Protein AF-A0A354T7E2-F1 (afdb_monomer_lite)

pLDDT: mean 73.15, std 17.63, range [40.5, 95.31]

Radius of gyration: 14.92 Å; chains: 1; bounding box: 44×39×26 Å

Foldseek 3Di:
DDDDQPPPDDLQNQLVLLVVQCVVVVHDLCRSCVVLVHDSVVNVCSNVSVDDDDDPSNVVSCCVSVDPDPDPDPPPPPDD

Secondary structure (DSSP, 8-state):
-----STT--HHHHHHHHHHHHHHTT--HHHHHHHTTS-HHHHHHHHTTS----THHHHHHHHHHH-----S--------

Sequence (80 aa):
MPMKLPKGVTPRKFARALQEWREKKAFSQRDAAEFLGISKRTLENWEQERATPRGYAVVALLQLITQPRGPATSTHRQKR

Structure (mmCIF, N/CA/C/O backbone):
data_AF-A0A354T7E2-F1
#
_entry.id   AF-A0A354T7E2-F1
#
loop_
_atom_site.group_PDB
_atom_site.id
_atom_site.type_symbol
_atom_site.label_atom_id
_atom_site.label_alt_id
_atom_site.label_comp_id
_atom_site.label_asym_id
_atom_site.label_entity_id
_atom_site.label_seq_id
_atom_site.pdbx_PDB_ins_code
_atom_site.Cartn_x
_atom_site.Cartn_y
_atom_site.Cartn_z
_atom_site.occupancy
_atom_site.B_iso_or_equiv
_atom_site.auth_seq_id
_atom_site.auth_comp_id
_atom_site.auth_asym_id
_atom_site.auth_atom_id
_atom_site.pdbx_PDB_model_num
ATOM 1 N N . MET A 1 1 ? 5.945 -17.418 -14.972 1.00 41.72 1 MET A N 1
ATOM 2 C CA . MET A 1 1 ? 6.401 -16.211 -15.701 1.00 41.72 1 MET A CA 1
ATOM 3 C C . MET A 1 1 ? 6.429 -15.015 -14.748 1.00 41.72 1 MET A C 1
ATOM 5 O O . MET A 1 1 ? 5.364 -14.680 -14.237 1.00 41.72 1 MET A O 1
ATOM 9 N N . PRO A 1 2 ? 7.580 -14.387 -14.437 1.00 47.75 2 PRO A N 1
ATOM 10 C CA . PRO A 1 2 ? 7.601 -13.214 -13.568 1.00 47.75 2 PRO A CA 1
ATOM 11 C C . PRO A 1 2 ? 7.312 -11.963 -14.406 1.00 47.75 2 PRO A C 1
ATOM 13 O O . PRO A 1 2 ? 8.214 -11.386 -15.011 1.00 47.75 2 PRO A O 1
ATOM 16 N N . MET A 1 3 ? 6.047 -11.547 -14.483 1.00 45.25 3 MET A N 1
ATOM 17 C CA . MET A 1 3 ? 5.731 -10.234 -15.050 1.00 45.25 3 MET A CA 1
ATOM 18 C C . MET A 1 3 ? 6.123 -9.146 -14.046 1.00 45.25 3 MET A C 1
ATOM 20 O O . MET A 1 3 ? 5.662 -9.134 -12.904 1.00 45.25 3 MET A O 1
ATOM 24 N N . LYS A 1 4 ? 7.054 -8.298 -14.491 1.00 54.84 4 LYS A N 1
ATOM 25 C CA . LYS A 1 4 ? 7.745 -7.247 -13.738 1.00 54.84 4 LYS A CA 1
ATOM 26 C C . LYS A 1 4 ? 6.885 -5.986 -13.632 1.00 54.84 4 LYS A C 1
ATOM 28 O O . LYS A 1 4 ? 6.049 -5.722 -14.493 1.00 54.84 4 LYS A O 1
ATOM 33 N N . LEU A 1 5 ? 7.152 -5.193 -12.593 1.00 59.75 5 LEU A N 1
ATOM 34 C CA . LEU A 1 5 ? 6.724 -3.795 -12.491 1.00 59.75 5 LEU A CA 1
ATOM 35 C C . LEU A 1 5 ? 6.991 -3.038 -13.815 1.00 59.75 5 LEU A C 1
ATOM 37 O O . LEU A 1 5 ? 7.938 -3.392 -14.529 1.00 59.75 5 LEU A O 1
ATOM 41 N N . PRO A 1 6 ? 6.203 -1.993 -14.143 1.00 62.78 6 PRO A N 1
ATOM 42 C CA . PRO A 1 6 ? 6.465 -1.136 -15.297 1.00 62.78 6 PRO A CA 1
ATOM 43 C C . PRO A 1 6 ? 7.924 -0.668 -15.319 1.00 62.78 6 PRO A C 1
ATOM 45 O O . PRO A 1 6 ? 8.512 -0.401 -14.266 1.00 62.78 6 PRO A O 1
ATOM 48 N N . LYS A 1 7 ? 8.520 -0.571 -16.516 1.00 56.97 7 LYS A N 1
ATOM 49 C CA . LYS A 1 7 ? 9.920 -0.149 -16.677 1.00 56.97 7 LYS A CA 1
ATOM 50 C C . LYS A 1 7 ? 10.139 1.185 -15.942 1.00 56.97 7 LYS A C 1
ATOM 52 O O . LYS A 1 7 ? 9.484 2.171 -16.256 1.00 56.97 7 LYS A O 1
ATOM 57 N N . GLY A 1 8 ? 11.033 1.189 -14.947 1.00 61.03 8 GLY A N 1
ATOM 58 C CA . GLY A 1 8 ? 11.363 2.367 -14.129 1.00 61.03 8 GLY A CA 1
ATOM 59 C C . GLY A 1 8 ? 10.784 2.390 -12.705 1.00 61.03 8 GLY A C 1
ATOM 60 O O . GLY A 1 8 ? 11.185 3.245 -11.914 1.00 61.03 8 GLY A O 1
ATOM 61 N N . VAL A 1 9 ? 9.902 1.454 -12.328 1.00 68.19 9 VAL A N 1
ATOM 62 C CA . VAL A 1 9 ? 9.425 1.309 -10.939 1.00 68.19 9 VAL A CA 1
ATOM 63 C C . VAL A 1 9 ? 10.132 0.131 -10.272 1.00 68.19 9 VAL A C 1
ATOM 65 O O . VAL A 1 9 ? 9.932 -1.022 -10.647 1.00 68.19 9 VAL A O 1
ATOM 68 N N . THR A 1 10 ? 10.970 0.413 -9.275 1.00 80.75 10 THR A N 1
ATOM 69 C CA . THR A 1 10 ? 11.620 -0.622 -8.458 1.00 80.75 10 THR A CA 1
ATOM 70 C C . THR A 1 10 ? 10.699 -1.073 -7.316 1.00 80.75 10 THR A C 1
ATOM 72 O O . THR A 1 10 ? 9.883 -0.267 -6.855 1.00 80.75 10 THR A O 1
ATOM 75 N N . PRO A 1 11 ? 10.827 -2.322 -6.815 1.00 80.88 11 PRO A N 1
ATOM 76 C CA . PRO A 1 11 ? 10.066 -2.800 -5.654 1.00 80.88 11 PRO A CA 1
ATOM 77 C C . PRO A 1 11 ? 10.169 -1.851 -4.456 1.00 80.88 11 PRO A C 1
ATOM 79 O O . PRO A 1 11 ? 9.150 -1.455 -3.903 1.00 80.88 11 PRO A O 1
ATOM 82 N N . ARG A 1 12 ? 11.380 -1.370 -4.162 1.00 85.19 12 ARG A N 1
ATOM 83 C CA . ARG A 1 12 ? 11.647 -0.363 -3.130 1.00 85.19 12 ARG A CA 1
ATOM 84 C C . ARG A 1 12 ? 10.873 0.937 -3.313 1.00 85.19 12 ARG A C 1
ATOM 86 O O . ARG A 1 12 ? 10.292 1.457 -2.365 1.00 85.19 12 ARG A O 1
ATOM 93 N N . LYS A 1 13 ? 10.860 1.485 -4.533 1.00 82.25 13 LYS A N 1
ATOM 94 C CA . LYS A 1 13 ? 10.142 2.735 -4.828 1.00 82.25 13 LYS A CA 1
ATOM 95 C C . LYS A 1 13 ? 8.632 2.547 -4.677 1.00 82.25 13 LYS A C 1
ATOM 97 O O . LYS A 1 13 ? 7.962 3.442 -4.175 1.00 82.25 13 LYS A O 1
ATOM 102 N N . PHE A 1 14 ? 8.118 1.383 -5.069 1.00 83.25 14 PHE A N 1
ATOM 103 C CA . PHE A 1 14 ? 6.718 1.020 -4.873 1.00 83.25 14 PHE A CA 1
ATOM 104 C C . PHE A 1 14 ? 6.363 0.869 -3.386 1.00 83.25 14 PHE A C 1
ATOM 106 O O . PHE A 1 14 ? 5.413 1.497 -2.929 1.00 83.25 14 PHE A O 1
ATOM 113 N N . ALA A 1 15 ? 7.147 0.096 -2.631 1.00 86.94 15 ALA A N 1
ATOM 114 C CA . ALA A 1 15 ? 6.941 -0.132 -1.203 1.00 86.94 15 ALA A CA 1
ATOM 115 C C . ALA A 1 15 ? 6.912 1.186 -0.421 1.00 86.94 15 ALA A C 1
ATOM 117 O O . ALA A 1 15 ? 5.992 1.435 0.355 1.00 86.94 15 ALA A O 1
ATOM 118 N N . ARG A 1 16 ? 7.868 2.075 -0.707 1.00 87.50 16 ARG A N 1
ATOM 119 C CA . ARG A 1 16 ? 7.922 3.408 -0.108 1.00 87.50 16 ARG A CA 1
ATOM 120 C C . ARG A 1 16 ? 6.704 4.261 -0.469 1.00 87.50 16 ARG A C 1
ATOM 122 O O . ARG A 1 16 ? 6.106 4.857 0.417 1.00 87.50 16 ARG A O 1
ATOM 129 N N . ALA A 1 17 ? 6.309 4.303 -1.742 1.00 84.44 17 ALA A N 1
ATOM 130 C CA . ALA A 1 17 ? 5.134 5.069 -2.163 1.00 84.44 17 ALA A CA 1
ATOM 131 C C . ALA A 1 17 ? 3.838 4.557 -1.506 1.00 84.44 17 ALA A C 1
ATOM 133 O O . ALA A 1 17 ? 2.963 5.350 -1.162 1.00 84.44 17 ALA A O 1
ATOM 134 N N . LEU A 1 18 ? 3.731 3.242 -1.299 1.00 86.56 18 LEU A N 1
ATOM 135 C CA . LEU A 1 18 ? 2.602 2.617 -0.613 1.00 86.56 18 LEU A CA 1
ATOM 136 C C . LEU A 1 18 ? 2.550 3.006 0.873 1.00 86.56 18 LEU A C 1
ATOM 138 O O . LEU A 1 18 ? 1.485 3.384 1.360 1.00 86.56 18 LEU A O 1
ATOM 142 N N . GLN A 1 19 ? 3.696 2.987 1.563 1.00 89.81 19 GLN A N 1
ATOM 143 C CA . GLN A 1 19 ? 3.806 3.442 2.954 1.00 89.81 19 GLN A CA 1
ATOM 144 C C . GLN A 1 19 ? 3.463 4.933 3.086 1.00 89.81 19 GLN A C 1
ATOM 146 O O . GLN A 1 19 ? 2.621 5.298 3.901 1.00 89.81 19 GLN A O 1
ATOM 151 N N . GLU A 1 20 ? 4.031 5.787 2.231 1.00 88.88 20 GLU A N 1
ATOM 152 C CA . GLU A 1 20 ? 3.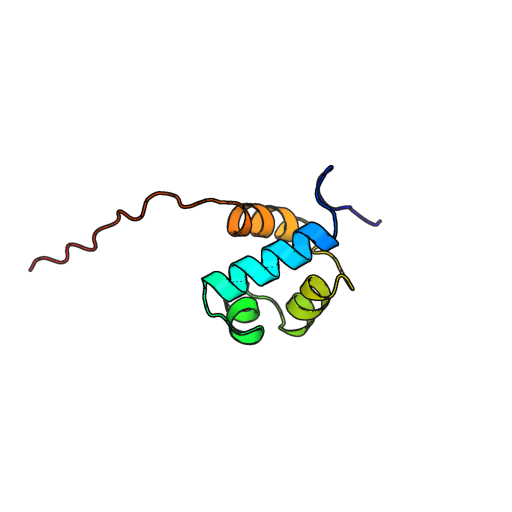769 7.233 2.244 1.00 88.88 20 GLU A CA 1
ATOM 153 C C . GLU A 1 20 ? 2.291 7.556 1.977 1.00 88.88 20 GLU A C 1
ATOM 155 O O . GLU A 1 20 ? 1.725 8.465 2.585 1.00 88.88 20 GLU A O 1
ATOM 160 N N . TRP A 1 21 ? 1.637 6.828 1.068 1.00 89.12 21 TRP A N 1
ATOM 161 C CA . TRP A 1 21 ? 0.198 6.967 0.834 1.00 89.12 21 TRP A CA 1
ATOM 162 C C . TRP A 1 21 ? -0.619 6.586 2.069 1.00 89.12 21 TRP A C 1
ATOM 164 O O . TRP A 1 21 ? -1.531 7.324 2.451 1.00 89.12 21 TRP A O 1
ATOM 174 N N . ARG A 1 22 ? -0.268 5.467 2.712 1.00 91.44 22 ARG A N 1
ATOM 175 C CA . ARG A 1 22 ? -0.933 4.982 3.922 1.00 91.44 22 ARG A CA 1
ATOM 176 C C . ARG A 1 22 ? -0.809 5.999 5.059 1.00 91.44 22 ARG A C 1
ATOM 178 O O . ARG A 1 22 ? -1.808 6.335 5.690 1.00 91.44 22 ARG A O 1
ATOM 185 N N . GLU A 1 23 ? 0.387 6.540 5.270 1.00 90.56 23 GLU A N 1
ATOM 186 C CA . GLU A 1 23 ? 0.662 7.570 6.277 1.00 90.56 23 GLU A CA 1
ATOM 187 C C . GLU A 1 23 ? -0.097 8.871 5.999 1.00 90.56 23 GLU A C 1
ATOM 189 O O . GLU A 1 23 ? -0.747 9.403 6.896 1.00 90.56 23 GLU A O 1
ATOM 194 N N . LYS A 1 24 ? -0.117 9.345 4.745 1.00 89.25 24 LYS A N 1
ATOM 195 C CA . LYS A 1 24 ? -0.896 10.534 4.342 1.00 89.25 24 LYS A CA 1
ATOM 196 C C . LYS A 1 24 ? -2.397 10.380 4.585 1.00 89.25 24 LYS A C 1
ATOM 198 O O . LYS A 1 24 ? -3.093 11.378 4.757 1.00 89.25 24 LYS A O 1
ATOM 203 N N . LYS A 1 25 ? -2.904 9.148 4.551 1.00 87.25 25 LYS A N 1
ATOM 204 C CA . LYS A 1 25 ? -4.304 8.811 4.833 1.00 87.25 25 LYS A CA 1
ATOM 205 C C . LYS A 1 25 ? -4.558 8.458 6.302 1.00 87.25 25 LYS A C 1
ATOM 207 O O . LYS A 1 25 ? -5.704 8.193 6.642 1.00 87.25 25 LYS A O 1
ATOM 212 N N . ALA A 1 26 ? -3.524 8.470 7.148 1.00 94.06 26 ALA A N 1
ATOM 213 C CA . ALA A 1 26 ? -3.570 8.005 8.535 1.00 94.06 26 ALA A CA 1
ATOM 214 C C . ALA A 1 26 ? -4.120 6.572 8.682 1.00 94.06 26 ALA A C 1
ATOM 216 O O . ALA A 1 26 ? -4.758 6.233 9.675 1.00 94.06 26 ALA A O 1
ATOM 217 N N . PHE A 1 27 ? -3.874 5.720 7.686 1.00 93.31 27 PHE A N 1
ATOM 218 C CA . PHE A 1 27 ? -4.347 4.341 7.681 1.00 93.31 27 PHE A CA 1
ATOM 219 C C . PHE A 1 27 ? -3.378 3.416 8.425 1.00 93.31 27 PHE A C 1
ATOM 221 O O . PHE A 1 27 ? -2.152 3.473 8.264 1.00 93.31 27 PHE A O 1
ATOM 228 N N . SER A 1 28 ? -3.923 2.481 9.202 1.00 95.31 28 SER A N 1
ATOM 229 C CA . SER A 1 28 ? -3.168 1.299 9.606 1.00 95.31 28 SER A CA 1
ATOM 230 C C . SER A 1 28 ? -2.973 0.361 8.408 1.00 95.31 28 SER A C 1
ATOM 232 O O . SER A 1 28 ? -3.605 0.506 7.360 1.00 95.31 28 SER A O 1
ATOM 234 N N . GLN A 1 29 ? -2.105 -0.646 8.541 1.00 93.69 29 GLN A N 1
ATOM 235 C CA . GLN A 1 29 ? -1.984 -1.684 7.509 1.00 93.69 29 GLN A CA 1
ATOM 236 C C . GLN A 1 29 ? -3.301 -2.442 7.278 1.00 93.69 29 GLN A C 1
ATOM 238 O O . GLN A 1 29 ? -3.522 -2.954 6.186 1.00 93.69 29 GLN A O 1
ATOM 243 N N . ARG A 1 30 ? -4.169 -2.557 8.295 1.00 93.44 30 ARG A N 1
ATOM 244 C CA . ARG A 1 30 ? -5.480 -3.200 8.128 1.00 93.44 30 ARG A CA 1
ATOM 245 C C . ARG A 1 30 ? -6.415 -2.305 7.328 1.00 93.44 30 ARG A C 1
ATOM 247 O O . ARG A 1 30 ? -6.938 -2.781 6.331 1.00 93.44 30 ARG A O 1
ATOM 254 N N . ASP A 1 31 ? -6.516 -1.028 7.688 1.00 92.25 31 ASP A N 1
ATOM 255 C CA . ASP A 1 31 ? -7.408 -0.075 7.008 1.00 92.25 31 ASP A CA 1
ATOM 256 C C . ASP A 1 31 ? -7.007 0.101 5.542 1.00 92.25 31 ASP A C 1
ATOM 258 O O . ASP A 1 31 ? -7.845 0.089 4.647 1.00 92.25 31 ASP A O 1
ATOM 262 N N . ALA A 1 32 ? -5.701 0.190 5.274 1.00 89.19 32 ALA A N 1
ATOM 263 C CA . ALA A 1 32 ? -5.176 0.248 3.916 1.00 89.19 32 ALA A CA 1
ATOM 264 C C . ALA A 1 32 ? -5.479 -1.027 3.117 1.00 89.19 32 ALA A C 1
ATOM 266 O O . ALA A 1 32 ? -5.833 -0.947 1.944 1.00 89.19 32 ALA A O 1
ATOM 267 N N . ALA A 1 33 ? -5.336 -2.203 3.730 1.00 89.75 33 ALA A N 1
ATOM 268 C CA . ALA A 1 33 ? -5.626 -3.465 3.062 1.00 89.75 33 ALA A CA 1
ATOM 269 C C . ALA A 1 33 ? -7.126 -3.622 2.768 1.00 89.75 33 ALA A C 1
ATOM 271 O O . ALA A 1 33 ? -7.485 -4.020 1.662 1.00 89.75 33 ALA A O 1
ATOM 272 N N . GLU A 1 34 ? -7.983 -3.243 3.716 1.00 90.62 34 GLU A N 1
ATOM 273 C CA . GLU A 1 34 ? -9.438 -3.231 3.564 1.00 90.62 34 GLU A CA 1
ATOM 274 C C . GLU A 1 34 ? -9.876 -2.251 2.471 1.00 90.62 34 GLU A C 1
ATOM 276 O O . GLU A 1 34 ? -10.604 -2.637 1.559 1.00 90.62 34 GLU A O 1
ATOM 281 N N . PHE A 1 35 ? -9.334 -1.030 2.480 1.00 86.06 35 PHE A N 1
ATOM 282 C CA . PHE A 1 35 ? -9.582 -0.024 1.445 1.00 86.06 35 PHE A CA 1
ATOM 283 C C . PHE A 1 35 ? -9.203 -0.520 0.042 1.00 86.06 35 PHE A C 1
ATOM 285 O O . PHE A 1 35 ? -9.874 -0.213 -0.940 1.00 86.06 35 PHE A O 1
ATOM 292 N N . LEU A 1 36 ? -8.117 -1.289 -0.061 1.00 82.88 36 LEU A N 1
ATOM 293 C CA . LEU A 1 36 ? -7.630 -1.851 -1.321 1.00 82.88 36 LEU A CA 1
ATOM 294 C C . LEU A 1 36 ? -8.280 -3.197 -1.687 1.00 82.88 36 LEU A C 1
ATOM 296 O O . LEU A 1 36 ? -7.983 -3.730 -2.756 1.00 82.88 36 LEU A O 1
ATOM 300 N N . GLY A 1 37 ? -9.130 -3.763 -0.824 1.00 83.62 37 GLY A N 1
ATOM 301 C CA . GLY A 1 37 ? -9.747 -5.074 -1.036 1.00 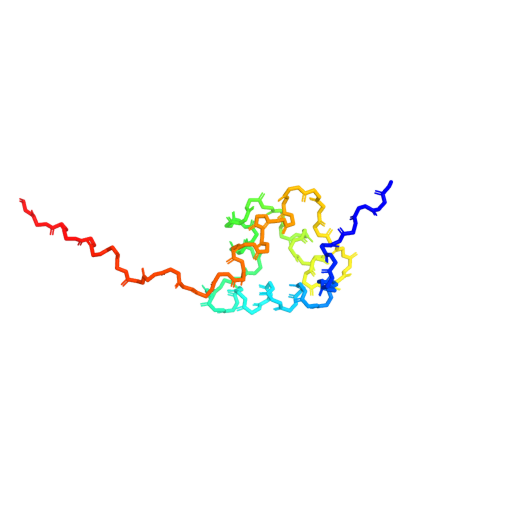83.62 37 GLY A CA 1
ATOM 302 C C . GLY A 1 37 ? -8.745 -6.236 -1.063 1.00 83.62 37 GLY A C 1
ATOM 303 O O . GLY A 1 37 ? -8.963 -7.227 -1.759 1.00 83.62 37 GLY A O 1
ATOM 304 N N . ILE A 1 38 ? -7.624 -6.122 -0.344 1.00 87.12 38 ILE A N 1
ATOM 305 C CA . ILE A 1 38 ? -6.579 -7.154 -0.255 1.00 87.12 38 ILE A CA 1
ATOM 306 C C . ILE A 1 38 ? -6.389 -7.627 1.186 1.00 87.12 38 ILE A C 1
ATOM 308 O O . ILE A 1 38 ? -6.828 -7.001 2.145 1.00 87.12 38 ILE A O 1
ATOM 312 N N . SER A 1 39 ? -5.669 -8.735 1.367 1.00 90.25 39 SER A N 1
ATOM 313 C CA . SER A 1 39 ? -5.297 -9.167 2.715 1.00 90.25 39 SER A CA 1
ATOM 314 C C . SER A 1 39 ? -4.231 -8.246 3.326 1.00 90.25 39 SER A C 1
ATOM 316 O O . SER A 1 39 ? -3.310 -7.799 2.633 1.00 90.25 39 SER A O 1
ATOM 318 N N . LYS A 1 40 ? -4.276 -8.046 4.653 1.00 93.50 40 LYS A N 1
ATOM 319 C CA . LYS A 1 40 ? -3.210 -7.353 5.408 1.00 93.50 40 LYS A CA 1
ATOM 320 C C . LYS A 1 40 ? -1.829 -7.947 5.106 1.00 93.50 40 LYS A C 1
ATOM 322 O O . LYS A 1 40 ? -0.860 -7.217 4.938 1.00 93.50 40 LYS A O 1
ATOM 327 N N . ARG A 1 41 ? -1.744 -9.278 4.999 1.00 91.50 41 ARG A N 1
ATOM 328 C CA . ARG A 1 41 ? -0.499 -10.003 4.703 1.00 91.50 41 ARG A CA 1
ATOM 329 C C . ARG A 1 41 ? 0.050 -9.657 3.315 1.00 91.50 41 ARG A C 1
ATOM 331 O O . ARG A 1 41 ? 1.262 -9.563 3.140 1.00 91.50 41 ARG A O 1
ATOM 338 N N . THR A 1 42 ? -0.829 -9.456 2.333 1.00 89.06 42 THR A N 1
ATOM 339 C CA . THR A 1 42 ? -0.456 -9.003 0.987 1.00 89.06 42 THR A CA 1
ATOM 340 C C . THR A 1 42 ? 0.133 -7.598 1.037 1.00 89.06 42 THR A C 1
ATOM 342 O O . THR A 1 42 ? 1.220 -7.391 0.504 1.00 89.06 42 THR A O 1
ATOM 345 N N . LEU A 1 43 ? -0.542 -6.668 1.724 1.00 89.81 43 LEU A N 1
ATOM 346 C CA . LEU A 1 43 ? -0.055 -5.299 1.908 1.00 89.81 43 LEU A CA 1
ATOM 347 C C . LEU A 1 43 ? 1.316 -5.283 2.603 1.00 89.81 43 LEU A C 1
ATOM 349 O O . LEU A 1 43 ? 2.248 -4.650 2.123 1.00 89.81 43 LEU A O 1
ATOM 353 N N . GLU A 1 44 ? 1.465 -6.039 3.690 1.00 92.00 44 GLU A N 1
ATOM 354 C CA . GLU A 1 44 ? 2.720 -6.141 4.437 1.00 92.00 44 GLU A CA 1
ATOM 355 C C . GLU A 1 44 ? 3.863 -6.694 3.571 1.00 92.00 44 GLU A C 1
ATOM 357 O O . GLU A 1 44 ? 4.966 -6.150 3.572 1.00 92.00 44 GLU A O 1
ATOM 362 N N . ASN A 1 45 ? 3.614 -7.755 2.796 1.00 91.25 45 ASN A N 1
ATOM 363 C CA . ASN A 1 45 ? 4.619 -8.307 1.884 1.00 91.25 45 ASN A CA 1
ATOM 364 C C . ASN A 1 45 ? 5.072 -7.292 0.831 1.00 91.25 45 ASN A C 1
ATOM 366 O O . ASN A 1 45 ? 6.229 -7.326 0.415 1.00 91.25 45 ASN A O 1
ATOM 370 N N . TRP A 1 46 ? 4.171 -6.419 0.390 1.00 89.62 46 TRP A N 1
ATOM 371 C CA . TRP A 1 46 ? 4.489 -5.350 -0.547 1.00 89.62 46 TRP A CA 1
ATOM 372 C C . TRP A 1 46 ? 5.295 -4.231 0.106 1.00 89.62 46 TRP A C 1
ATOM 374 O O . TRP A 1 46 ? 6.307 -3.816 -0.452 1.00 89.62 46 TRP A O 1
ATOM 384 N N . GLU A 1 47 ? 4.896 -3.780 1.295 1.00 89.44 47 GLU A N 1
ATOM 385 C CA . GLU A 1 47 ? 5.623 -2.757 2.056 1.00 89.44 47 GLU A CA 1
ATOM 386 C C . GLU A 1 47 ? 7.022 -3.227 2.493 1.00 89.44 47 GLU A C 1
ATOM 388 O O . GLU A 1 47 ? 7.924 -2.406 2.619 1.00 89.44 47 GLU A O 1
ATOM 393 N N . GLN A 1 48 ? 7.222 -4.531 2.707 1.00 91.25 48 GLN A N 1
ATOM 394 C CA . GLN A 1 48 ? 8.514 -5.133 3.071 1.00 91.25 48 GLN A CA 1
ATOM 395 C C . GLN A 1 48 ? 9.349 -5.572 1.858 1.00 91.25 48 GLN A C 1
ATOM 397 O O . GLN A 1 48 ? 10.350 -6.263 2.031 1.00 91.25 48 GLN A O 1
ATOM 402 N N . GLU A 1 49 ? 8.917 -5.256 0.633 1.00 88.62 49 GLU A N 1
ATOM 403 C CA . GLU A 1 49 ? 9.581 -5.657 -0.619 1.00 88.62 49 GLU A CA 1
ATOM 404 C C . GLU A 1 49 ? 9.703 -7.184 -0.824 1.00 88.62 49 GLU A C 1
ATOM 406 O O . GLU A 1 49 ? 10.353 -7.646 -1.762 1.00 88.62 49 GLU A O 1
ATOM 411 N N . ARG A 1 50 ? 9.037 -7.992 0.013 1.00 85.06 50 ARG A N 1
ATOM 412 C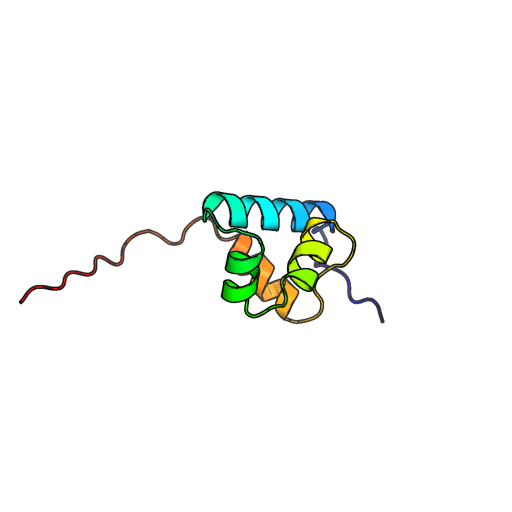 CA . ARG A 1 50 ? 9.032 -9.465 -0.055 1.00 85.06 50 ARG A CA 1
ATOM 413 C C . ARG A 1 50 ? 8.222 -9.988 -1.237 1.00 85.06 50 ARG A C 1
ATOM 415 O O . ARG A 1 50 ? 8.419 -11.120 -1.675 1.00 85.06 50 ARG A O 1
ATOM 422 N N . ALA A 1 51 ? 7.292 -9.184 -1.743 1.00 81.69 51 ALA A N 1
ATOM 423 C CA . ALA A 1 51 ? 6.550 -9.458 -2.961 1.00 81.69 51 ALA A CA 1
ATOM 424 C C . ALA A 1 51 ? 6.228 -8.156 -3.694 1.00 81.69 51 ALA A C 1
ATOM 426 O O . ALA A 1 51 ? 6.133 -7.092 -3.092 1.00 81.69 51 ALA A O 1
ATOM 427 N N . THR A 1 52 ? 5.978 -8.256 -4.995 1.00 71.25 52 THR A N 1
ATOM 428 C CA . THR A 1 52 ? 5.411 -7.163 -5.786 1.00 71.25 52 THR A CA 1
ATOM 429 C C . THR A 1 52 ? 3.989 -7.516 -6.213 1.00 71.25 52 THR A C 1
ATOM 431 O O . THR A 1 52 ? 3.706 -8.700 -6.449 1.00 71.25 52 THR A O 1
ATOM 434 N N . PRO A 1 53 ? 3.086 -6.527 -6.344 1.00 73.06 53 PRO A N 1
ATOM 435 C CA . PRO A 1 53 ? 1.784 -6.758 -6.958 1.00 73.06 53 PRO A CA 1
ATOM 436 C C . PRO A 1 53 ? 1.947 -7.363 -8.361 1.00 73.06 53 PRO A C 1
ATOM 438 O O . PRO A 1 53 ? 2.975 -7.181 -9.020 1.00 73.06 53 PRO A O 1
ATOM 441 N N . ARG A 1 54 ? 0.939 -8.118 -8.810 1.00 74.25 54 ARG A N 1
ATOM 442 C CA . ARG A 1 54 ? 0.920 -8.803 -10.114 1.00 74.25 54 ARG A CA 1
ATOM 443 C C . ARG A 1 54 ? -0.313 -8.374 -10.915 1.00 74.25 54 ARG A C 1
ATOM 445 O O . ARG A 1 54 ? -1.348 -8.069 -10.329 1.00 74.25 54 ARG A O 1
ATOM 452 N N . GLY A 1 55 ? -0.213 -8.386 -12.246 1.00 64.75 55 GLY A N 1
ATOM 453 C CA . GLY A 1 55 ? -1.340 -8.117 -13.151 1.00 64.75 55 GLY A CA 1
ATOM 454 C C . GLY A 1 55 ? -1.910 -6.694 -13.045 1.00 64.75 55 GLY A C 1
ATOM 455 O O . GLY A 1 55 ? -1.199 -5.753 -12.697 1.00 64.75 55 GLY A O 1
ATOM 456 N N . TYR A 1 56 ? -3.205 -6.538 -13.336 1.00 56.41 56 TYR A N 1
ATOM 457 C CA . TYR A 1 56 ? -3.902 -5.241 -13.370 1.00 56.41 56 TYR A CA 1
ATOM 458 C C . TYR A 1 56 ? -3.888 -4.474 -12.036 1.00 56.41 56 TYR A C 1
ATOM 460 O O . TYR A 1 56 ? -3.952 -3.244 -12.039 1.00 56.41 56 TYR A O 1
ATOM 468 N N . ALA A 1 57 ? -3.713 -5.171 -10.906 1.00 61.88 57 ALA A N 1
ATOM 469 C CA . ALA A 1 57 ? -3.606 -4.551 -9.585 1.00 61.88 57 ALA A CA 1
ATOM 470 C C . ALA A 1 57 ? -2.412 -3.584 -9.484 1.00 61.88 57 ALA A C 1
ATOM 472 O O . ALA A 1 57 ? -2.512 -2.553 -8.829 1.00 61.88 57 ALA A O 1
ATOM 473 N N . VAL A 1 58 ? -1.304 -3.867 -10.184 1.00 65.81 58 VAL A N 1
ATOM 474 C CA . VAL A 1 58 ? -0.104 -3.009 -10.214 1.00 65.81 58 VAL A CA 1
ATOM 475 C C . VAL A 1 58 ? -0.420 -1.634 -10.795 1.00 65.81 58 VAL A C 1
ATOM 477 O O . VAL A 1 58 ? 0.003 -0.619 -10.248 1.00 65.81 58 VAL A O 1
ATOM 480 N N . VAL A 1 59 ? -1.158 -1.603 -11.906 1.00 59.41 59 VAL A N 1
ATOM 481 C CA . VAL A 1 59 ? -1.454 -0.374 -12.652 1.00 59.41 59 VAL A CA 1
ATOM 482 C C . VAL A 1 59 ? -2.475 0.470 -11.898 1.00 59.41 59 VAL A C 1
ATOM 484 O O . VAL A 1 59 ? -2.259 1.667 -11.736 1.00 59.41 59 VAL A O 1
ATOM 487 N N . ALA A 1 60 ? -3.535 -0.152 -11.374 1.00 61.28 60 ALA A N 1
ATOM 488 C CA . ALA A 1 60 ? -4.553 0.540 -10.584 1.00 61.28 60 ALA A CA 1
ATOM 489 C C . ALA A 1 60 ? -3.970 1.129 -9.290 1.00 61.28 60 ALA A C 1
ATOM 491 O O . ALA A 1 60 ? -4.230 2.290 -8.975 1.00 61.28 60 ALA A O 1
ATOM 492 N N . LEU A 1 61 ? -3.119 0.367 -8.588 1.00 66.56 61 LEU A N 1
ATOM 493 C CA . LEU A 1 61 ? -2.415 0.865 -7.409 1.00 66.56 61 LEU A CA 1
ATOM 494 C C . LEU A 1 61 ? -1.506 2.024 -7.790 1.00 66.56 61 LEU A C 1
ATOM 496 O O . LEU A 1 61 ? -1.681 3.101 -7.242 1.00 66.56 61 LEU A O 1
ATOM 500 N N . LEU A 1 62 ? -0.608 1.857 -8.767 1.00 64.06 62 LEU A N 1
ATOM 501 C CA . LEU A 1 62 ? 0.298 2.928 -9.195 1.00 64.06 62 LEU A CA 1
ATOM 502 C C . LEU A 1 62 ? -0.446 4.211 -9.582 1.00 64.06 62 LEU A C 1
ATOM 504 O O . LEU A 1 62 ? -0.015 5.289 -9.187 1.00 64.06 62 LEU A O 1
ATOM 508 N N . GLN A 1 63 ? -1.570 4.121 -10.292 1.00 62.44 63 GLN A N 1
ATOM 509 C CA . GLN A 1 63 ? -2.395 5.291 -10.613 1.00 62.44 63 GLN A CA 1
ATOM 510 C C . GLN A 1 63 ? -2.968 5.951 -9.348 1.00 62.44 63 GLN A C 1
ATOM 512 O O . GLN A 1 63 ? -2.923 7.172 -9.223 1.00 62.44 63 GLN A O 1
ATOM 517 N N . LEU A 1 64 ? -3.425 5.164 -8.372 1.00 63.59 64 LEU A N 1
ATOM 518 C CA . LEU A 1 64 ? -3.984 5.661 -7.114 1.00 63.59 64 LEU A CA 1
ATOM 519 C C . LEU A 1 64 ? -2.931 6.300 -6.186 1.00 63.59 64 LEU A C 1
ATOM 521 O O . LEU A 1 64 ? -3.203 7.339 -5.587 1.00 63.59 64 LEU A O 1
ATOM 525 N N . ILE A 1 65 ? -1.738 5.702 -6.069 1.00 66.50 65 ILE A N 1
ATOM 526 C CA . ILE A 1 65 ? -0.647 6.216 -5.217 1.00 66.50 65 ILE A CA 1
ATOM 527 C C . ILE A 1 65 ? 0.156 7.352 -5.868 1.00 66.50 65 ILE A C 1
ATOM 529 O O . ILE A 1 65 ? 0.752 8.147 -5.144 1.00 66.50 65 ILE A O 1
ATOM 533 N N . THR A 1 66 ? 0.172 7.464 -7.203 1.00 60.69 66 THR A N 1
ATOM 534 C CA . THR A 1 66 ? 0.972 8.486 -7.914 1.00 60.69 66 THR A CA 1
ATOM 535 C C . THR A 1 66 ? 0.180 9.749 -8.253 1.00 60.69 66 THR A C 1
ATOM 537 O O . THR A 1 66 ? 0.806 10.770 -8.511 1.00 60.69 66 THR A O 1
ATOM 540 N N . GLN A 1 67 ? -1.160 9.730 -8.237 1.00 53.25 67 GLN A N 1
ATOM 541 C CA . GLN A 1 67 ? -1.977 10.921 -8.509 1.00 53.25 67 GLN A CA 1
ATOM 542 C C . GLN A 1 67 ? -1.709 12.032 -7.470 1.00 53.25 67 GLN A C 1
ATOM 544 O O . GLN A 1 67 ? -2.124 11.911 -6.310 1.00 53.25 67 GLN A O 1
ATOM 549 N N . PRO A 1 68 ? -1.073 13.155 -7.853 1.00 45.44 68 PRO A N 1
ATOM 550 C CA . PRO A 1 68 ? -1.028 14.336 -7.014 1.00 45.44 68 PRO A CA 1
ATOM 551 C C . PRO A 1 68 ? -2.369 15.047 -7.189 1.00 45.44 68 PRO A C 1
ATOM 553 O O . PRO A 1 68 ? -2.545 15.750 -8.169 1.00 45.44 68 PRO A O 1
ATOM 556 N N . ARG A 1 69 ? -3.325 14.818 -6.277 1.00 47.94 69 ARG A N 1
ATOM 557 C CA . ARG A 1 69 ? -4.616 15.537 -6.182 1.00 47.94 69 ARG A CA 1
ATOM 558 C C . ARG A 1 69 ? -5.222 15.999 -7.529 1.00 47.94 69 ARG A C 1
ATOM 560 O O . ARG A 1 69 ? -4.935 17.097 -7.994 1.00 47.94 69 ARG A O 1
ATOM 567 N N . GLY A 1 70 ? -6.217 15.275 -8.045 1.00 43.19 70 GLY A N 1
ATOM 568 C CA . GLY A 1 70 ? -7.322 15.973 -8.723 1.00 43.19 70 GLY A CA 1
ATOM 569 C C . GLY A 1 70 ? -7.996 16.925 -7.717 1.00 43.19 70 GLY A C 1
ATOM 570 O O . GLY A 1 70 ? -8.031 16.586 -6.528 1.00 43.19 70 GLY A O 1
ATOM 571 N N . PRO A 1 71 ? -8.442 18.129 -8.123 1.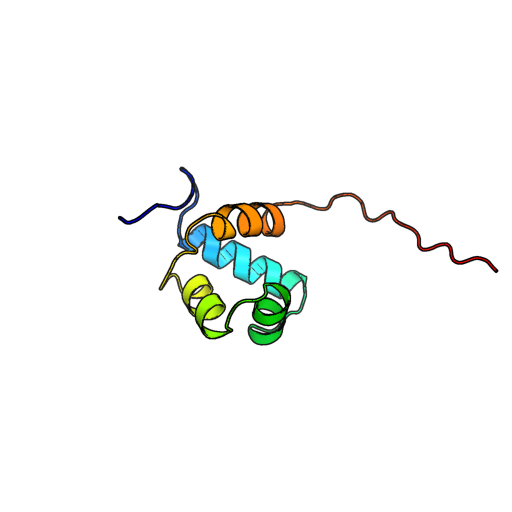00 40.50 71 PRO A N 1
ATOM 572 C CA . PRO A 1 71 ? -8.717 19.231 -7.208 1.00 40.50 71 PRO A CA 1
ATOM 573 C C . PRO A 1 71 ? -9.767 18.856 -6.165 1.00 40.50 71 PRO A C 1
ATOM 575 O O . PRO A 1 71 ? -10.792 18.244 -6.463 1.00 40.50 71 PRO A O 1
ATOM 578 N N . ALA A 1 72 ? -9.500 19.264 -4.925 1.00 50.50 72 ALA A N 1
ATOM 579 C CA .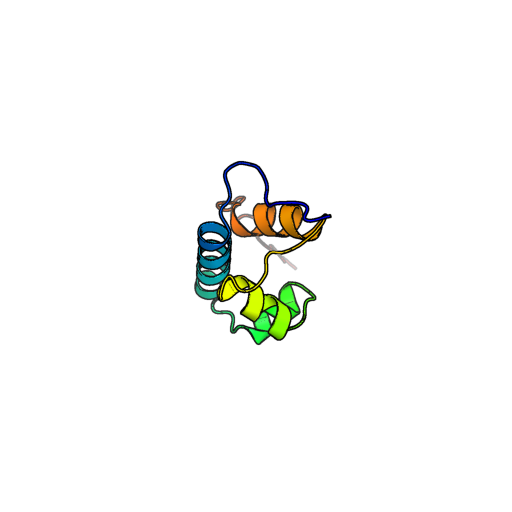 ALA A 1 72 ? -10.467 19.281 -3.843 1.00 50.50 72 ALA A CA 1
ATOM 580 C C . ALA A 1 72 ? -11.568 20.306 -4.154 1.00 50.50 72 ALA A C 1
ATOM 582 O O . ALA A 1 72 ? -11.588 21.387 -3.584 1.00 50.50 72 ALA A O 1
ATOM 583 N N . THR A 1 73 ? -12.469 19.975 -5.075 1.00 49.81 73 THR A N 1
ATOM 584 C CA . THR A 1 73 ? -13.730 20.683 -5.293 1.00 49.81 73 THR A CA 1
ATOM 585 C C . THR A 1 73 ? -14.760 19.697 -5.832 1.00 49.81 73 THR A C 1
ATOM 587 O O . THR A 1 73 ? -15.032 19.635 -7.025 1.00 49.81 73 THR A O 1
ATOM 590 N N . SER A 1 74 ? -15.378 18.942 -4.931 1.00 44.03 74 SER A N 1
ATOM 591 C CA . SER A 1 74 ? -16.821 18.762 -5.033 1.00 44.03 74 SER A CA 1
ATOM 592 C C . SER A 1 74 ? -17.395 19.109 -3.674 1.00 44.03 74 SER A C 1
ATOM 594 O O . SER A 1 74 ? -17.492 18.297 -2.757 1.00 44.03 74 SER A O 1
ATOM 596 N N . THR A 1 75 ? -17.641 20.405 -3.536 1.00 47.81 75 THR A N 1
ATOM 597 C CA . THR A 1 75 ? -18.518 20.996 -2.545 1.00 47.81 75 THR A CA 1
ATOM 598 C C . THR A 1 75 ? -19.814 20.195 -2.534 1.00 47.81 75 THR A C 1
ATOM 600 O O . THR A 1 75 ? -20.652 20.349 -3.421 1.00 47.81 75 THR A O 1
ATOM 603 N N . HIS A 1 76 ? -19.997 19.359 -1.514 1.00 51.44 76 HIS A N 1
ATOM 604 C CA . HIS A 1 76 ? -21.315 18.865 -1.137 1.00 51.44 76 HIS A CA 1
ATOM 605 C C . HIS A 1 76 ? -22.124 20.060 -0.631 1.00 51.44 76 HIS A C 1
ATOM 607 O O . HIS A 1 76 ? -22.200 20.342 0.564 1.00 51.44 76 HIS A O 1
ATOM 613 N N . ARG A 1 77 ? -22.684 20.834 -1.565 1.00 43.88 77 ARG A N 1
ATOM 614 C CA . ARG A 1 77 ? -23.719 21.820 -1.276 1.00 43.88 77 ARG A CA 1
ATOM 615 C C . ARG A 1 77 ? -25.040 21.070 -1.213 1.00 43.88 77 ARG A C 1
ATOM 617 O O . ARG A 1 77 ? -25.856 21.160 -2.121 1.00 43.88 77 ARG A O 1
ATOM 624 N N . GLN A 1 78 ? -25.260 20.358 -0.114 1.00 50.91 78 GLN A N 1
ATOM 625 C CA . GLN A 1 78 ? -26.623 20.117 0.334 1.00 50.91 78 GLN A CA 1
ATOM 626 C C . GLN A 1 78 ? -27.181 21.458 0.820 1.00 50.91 78 GLN A C 1
ATOM 628 O O . GLN A 1 78 ? -26.795 21.979 1.866 1.00 50.91 78 GLN A O 1
ATOM 633 N N . LYS A 1 79 ? -28.075 22.047 0.027 1.00 45.53 79 LYS A N 1
ATOM 634 C CA . LYS A 1 79 ? -29.026 23.044 0.510 1.00 45.53 79 LYS A CA 1
ATOM 635 C C . LYS A 1 79 ? -30.434 22.562 0.174 1.00 45.53 79 LYS A C 1
ATOM 637 O O . LYS A 1 79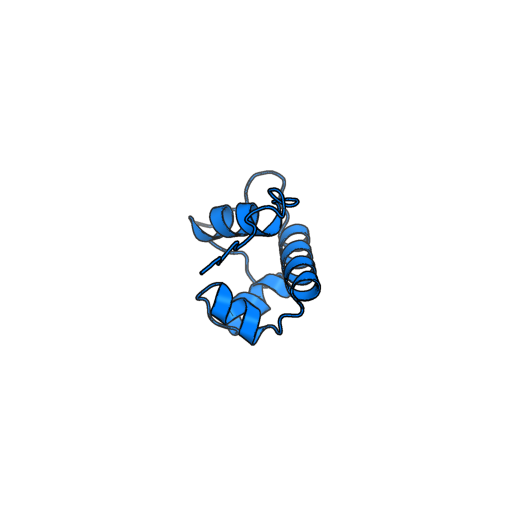 ? -30.789 22.581 -0.993 1.00 45.53 79 LYS A O 1
ATOM 642 N N . ARG A 1 80 ? -31.118 22.189 1.262 1.00 49.38 80 ARG A N 1
ATOM 643 C CA . ARG A 1 80 ? -32.534 22.371 1.613 1.00 49.38 80 ARG A CA 1
ATOM 644 C C . ARG A 1 80 ? -33.592 21.897 0.631 1.00 49.38 80 ARG A C 1
ATOM 646 O O . ARG A 1 80 ? -33.698 22.500 -0.452 1.00 49.38 80 ARG A O 1
#